Protein AF-E2DSP9-F1 (afdb_monomer_lite)

Secondary structure (DSSP, 8-state):
-THHHHHHHHHTT---GGGGGGEEEE---SS---S-----GGGS-HHHHHHHHHHHT-TT--EEEEEHHHHHHHHTSSTTGGGTT-PPBTT-SS-EEE-SSSEEEEE--TTSHHHHHTT--

Foldseek 3Di:
DLLVVVVVLVVVVVDDPVCVQQEEEDDQDPDDDDDDDPDALVNGDPVSLLVVLCSQPDPSHAEYEYEPVRLVSLCNDPSVVVQVQQDQDPPRSFRWRDDPPNTYGHHHDSVCSVVVVVVVD

pLDDT: mean 71.56, std 12.43, range [41.34, 89.88]

Radius of gyration: 14.78 Å; chains: 1; bounding box: 35×30×37 Å

Sequence (121 aa):
GDGRKYHKEFSKIRLSCKDASRISFIELLHLPTTGRNDLKSSDLDKNHLQYIHKAIFSEHTKAVFISDAVFKLMKKTSIFSWMNDAKQIEGHTLKVFHEKKPLIYKHLHFSTYGKFQAQKT

Organism: Acinetobacter baumannii (NCBI:txid470)

Structure (mmCIF, N/CA/C/O backbone):
data_AF-E2DSP9-F1
#
_entry.id   AF-E2DSP9-F1
#
loop_
_atom_site.group_PDB
_atom_site.id
_atom_site.type_symbol
_atom_site.label_atom_id
_atom_site.label_alt_id
_atom_site.label_comp_id
_atom_site.label_asym_id
_atom_site.label_entity_id
_atom_site.label_seq_id
_atom_site.pdbx_PDB_ins_code
_atom_site.Cartn_x
_atom_site.Cartn_y
_atom_site.Cartn_z
_atom_site.occupancy
_atom_site.B_iso_or_equiv
_atom_site.auth_seq_id
_atom_site.auth_comp_id
_atom_site.auth_asym_id
_atom_site.auth_atom_id
_atom_site.pdbx_PDB_model_num
ATOM 1 N N . GLY A 1 1 ? 21.807 2.459 13.124 1.00 50.78 1 GLY A N 1
ATOM 2 C CA . GLY A 1 1 ? 21.181 1.558 12.144 1.00 50.78 1 GLY A CA 1
ATOM 3 C C . GLY A 1 1 ? 19.796 2.058 11.807 1.00 50.78 1 GLY A C 1
ATOM 4 O O . GLY A 1 1 ? 18.978 2.226 12.710 1.00 50.78 1 GLY A O 1
ATOM 5 N N . ASP A 1 2 ? 19.548 2.315 10.529 1.00 55.50 2 ASP A N 1
ATOM 6 C CA . ASP A 1 2 ? 18.353 3.020 10.046 1.00 55.50 2 ASP A CA 1
ATOM 7 C C . ASP A 1 2 ? 17.047 2.261 10.319 1.00 55.50 2 ASP A C 1
ATOM 9 O O . ASP A 1 2 ? 16.012 2.877 10.576 1.00 55.50 2 ASP A O 1
ATOM 13 N N . GLY A 1 3 ? 17.113 0.929 10.428 1.00 59.34 3 GLY A N 1
ATOM 14 C CA . GLY A 1 3 ? 15.980 0.093 10.836 1.00 59.34 3 GLY A CA 1
ATOM 15 C C . GLY A 1 3 ? 15.391 0.467 12.203 1.00 59.34 3 GLY A C 1
ATOM 16 O O . GLY A 1 3 ? 14.177 0.415 12.377 1.00 59.34 3 GLY A O 1
ATOM 17 N N . ARG A 1 4 ? 16.199 0.941 13.167 1.00 67.69 4 ARG A N 1
ATOM 18 C CA . ARG A 1 4 ? 15.708 1.282 14.520 1.00 67.69 4 ARG A CA 1
ATOM 19 C C . ARG A 1 4 ? 14.688 2.426 14.497 1.00 67.69 4 ARG A C 1
ATOM 21 O O . ARG A 1 4 ? 13.701 2.377 15.224 1.00 67.69 4 ARG A O 1
ATOM 28 N N . LYS A 1 5 ? 14.911 3.449 13.664 1.00 65.12 5 LYS A N 1
ATOM 29 C CA . LYS A 1 5 ? 13.981 4.583 13.530 1.00 65.12 5 LYS A CA 1
ATOM 30 C C . LYS A 1 5 ? 12.694 4.149 12.834 1.00 65.12 5 LYS A C 1
ATOM 32 O O . LYS A 1 5 ? 11.625 4.500 13.312 1.00 65.12 5 LYS A O 1
ATOM 37 N N . TYR A 1 6 ? 12.785 3.342 11.775 1.00 69.81 6 TYR A N 1
ATOM 38 C CA . TYR A 1 6 ? 11.597 2.771 11.138 1.00 69.81 6 TYR A CA 1
ATOM 39 C C . TYR A 1 6 ? 10.758 1.963 12.128 1.00 69.81 6 TYR A C 1
ATOM 41 O O . TYR A 1 6 ? 9.568 2.217 12.245 1.00 69.81 6 TYR A O 1
ATOM 49 N N . HIS A 1 7 ? 11.368 1.052 12.894 1.00 71.88 7 HIS A N 1
ATOM 50 C CA . HIS A 1 7 ? 10.637 0.266 13.891 1.00 71.88 7 HIS A CA 1
ATOM 51 C C . HIS A 1 7 ? 9.998 1.142 14.976 1.00 71.88 7 HIS A C 1
ATOM 53 O O . HIS A 1 7 ? 8.886 0.848 15.407 1.00 71.88 7 HIS A O 1
ATOM 59 N N . LYS A 1 8 ? 10.655 2.241 15.374 1.00 73.06 8 LYS A N 1
ATOM 60 C CA . LYS A 1 8 ? 10.091 3.230 16.305 1.00 73.06 8 LYS A CA 1
ATOM 61 C C . LYS A 1 8 ? 8.888 3.976 15.719 1.00 73.06 8 LYS A C 1
ATOM 63 O O . LYS A 1 8 ? 7.954 4.279 16.450 1.00 73.06 8 LYS A O 1
ATOM 68 N N . GLU A 1 9 ? 8.901 4.283 14.427 1.00 70.94 9 GLU A N 1
ATOM 69 C CA . GLU A 1 9 ? 7.759 4.917 13.764 1.00 70.94 9 GLU A CA 1
ATOM 70 C C . GLU A 1 9 ? 6.633 3.905 13.480 1.00 70.94 9 GLU A C 1
ATOM 72 O O . GLU A 1 9 ? 5.464 4.187 13.719 1.00 70.94 9 GLU A O 1
ATOM 77 N N . PHE A 1 10 ? 6.969 2.688 13.056 1.00 73.62 10 PHE A N 1
ATOM 78 C CA . PHE A 1 10 ? 6.010 1.611 12.812 1.00 73.62 10 PHE A CA 1
ATOM 79 C C . PHE A 1 10 ? 5.268 1.200 14.093 1.00 73.62 10 PHE A C 1
ATOM 81 O O . PHE A 1 10 ? 4.057 0.989 14.063 1.00 73.62 10 PHE A O 1
ATOM 88 N N . SER A 1 11 ? 5.955 1.148 15.241 1.00 75.31 11 SER A N 1
ATOM 89 C CA . SER A 1 11 ? 5.316 0.814 16.522 1.00 75.31 11 SER A CA 1
ATOM 90 C C . SER A 1 11 ? 4.257 1.837 16.954 1.00 75.31 11 SER A C 1
ATOM 92 O O . SER A 1 11 ? 3.307 1.479 17.651 1.00 75.31 11 SER A O 1
ATOM 94 N N . LYS A 1 12 ? 4.344 3.090 16.484 1.00 76.88 12 LYS A N 1
ATOM 95 C CA . LYS A 1 12 ? 3.338 4.130 16.758 1.00 76.88 12 LYS A CA 1
ATOM 96 C C . LYS A 1 12 ? 2.006 3.894 16.038 1.00 76.88 12 LYS A C 1
ATOM 98 O O . LYS A 1 12 ? 1.011 4.483 16.445 1.00 76.88 12 LYS A O 1
ATOM 103 N N . ILE A 1 13 ? 1.951 3.002 15.044 1.00 74.00 13 ILE A N 1
ATOM 104 C CA . ILE A 1 13 ? 0.707 2.610 14.348 1.00 74.00 13 ILE A CA 1
ATOM 105 C C . ILE A 1 13 ? -0.200 1.763 15.272 1.00 74.00 13 ILE A C 1
ATOM 107 O O . ILE A 1 13 ? -1.369 1.549 14.965 1.00 74.00 13 ILE A O 1
ATOM 111 N N . ARG A 1 14 ? 0.306 1.322 16.441 1.00 79.12 14 ARG A N 1
ATOM 112 C CA . ARG A 1 14 ? -0.443 0.574 17.475 1.00 79.12 14 ARG A CA 1
ATOM 113 C C . ARG A 1 14 ? -1.139 -0.688 16.940 1.00 79.12 14 ARG A C 1
ATOM 115 O O . ARG A 1 14 ? -2.212 -1.061 17.408 1.00 79.12 14 ARG A O 1
ATOM 122 N N . LEU A 1 15 ? -0.524 -1.349 15.959 1.00 80.19 15 LEU A N 1
ATOM 123 C CA . LEU A 1 15 ? -0.956 -2.665 15.486 1.00 80.19 15 LEU A CA 1
ATOM 124 C C . LEU A 1 15 ? -0.624 -3.729 16.536 1.00 80.19 15 LEU A C 1
ATOM 126 O O . LEU A 1 15 ? 0.426 -3.669 17.176 1.00 80.19 15 LEU A O 1
ATOM 130 N N . SER A 1 16 ? -1.510 -4.709 16.696 1.00 82.62 16 SER A N 1
ATOM 131 C CA . SER A 1 16 ? -1.329 -5.838 17.615 1.00 82.62 16 SER A CA 1
ATOM 132 C C . SER A 1 16 ? -1.341 -7.174 16.870 1.00 82.62 16 SER A C 1
ATOM 134 O O . SER A 1 16 ? -1.780 -7.245 15.724 1.00 82.62 16 SER A O 1
ATOM 136 N N . CYS A 1 17 ? -0.940 -8.268 17.529 1.00 82.31 17 CYS A N 1
ATOM 137 C CA . CYS A 1 17 ? -1.001 -9.612 16.935 1.00 82.31 17 CYS A CA 1
ATOM 138 C C . CYS A 1 17 ? -2.419 -9.999 16.478 1.00 82.31 17 CYS A C 1
ATOM 140 O O . CYS A 1 17 ? -2.574 -10.753 15.524 1.00 82.31 17 CYS A O 1
ATOM 142 N N . LYS A 1 18 ? -3.460 -9.438 17.110 1.00 85.94 18 LYS A N 1
ATOM 143 C CA . LYS A 1 18 ? -4.866 -9.652 16.729 1.00 85.94 18 LYS A CA 1
ATOM 144 C C . LYS A 1 18 ? -5.211 -9.055 15.361 1.00 85.94 18 LYS A C 1
ATOM 146 O O . LYS A 1 18 ? -6.210 -9.436 14.765 1.00 85.94 18 LYS A O 1
ATOM 151 N N . ASP A 1 19 ? -4.399 -8.123 14.869 1.00 82.06 19 ASP A N 1
ATOM 152 C CA . ASP A 1 19 ? -4.586 -7.475 13.572 1.00 82.06 19 ASP A CA 1
ATOM 153 C C . ASP A 1 19 ? -3.863 -8.204 12.435 1.00 82.06 19 ASP A C 1
ATOM 155 O O . ASP A 1 19 ? -4.055 -7.837 11.279 1.00 82.06 19 ASP A O 1
ATOM 159 N N . ALA A 1 20 ? -3.046 -9.221 12.736 1.00 81.19 20 ALA A N 1
ATOM 160 C CA . ALA A 1 20 ? -2.172 -9.871 11.758 1.00 81.19 20 ALA A CA 1
ATOM 161 C C . ALA A 1 20 ? -2.933 -10.394 10.529 1.00 81.19 20 ALA A C 1
ATOM 163 O O . ALA A 1 20 ? -2.498 -10.170 9.405 1.00 81.19 20 ALA A O 1
ATOM 164 N N . SER A 1 21 ? -4.110 -10.997 10.725 1.00 82.88 21 SER A N 1
ATOM 165 C CA . SER A 1 21 ? -4.960 -11.506 9.636 1.00 82.88 21 SER A CA 1
ATOM 166 C C . SER A 1 21 ? -5.616 -10.413 8.781 1.00 82.88 21 SER A C 1
ATOM 168 O O . SER A 1 21 ? -6.258 -10.717 7.781 1.00 82.88 21 SER A O 1
ATOM 170 N N . ARG A 1 22 ? -5.482 -9.142 9.172 1.00 80.25 22 ARG A N 1
ATOM 171 C CA . ARG A 1 22 ? -6.119 -7.973 8.544 1.00 80.25 22 ARG A CA 1
ATOM 172 C C . ARG A 1 22 ? -5.104 -6.980 7.979 1.00 80.25 22 ARG A C 1
ATOM 174 O O . ARG A 1 22 ? -5.487 -5.885 7.554 1.00 80.25 22 ARG A O 1
ATOM 181 N N . ILE A 1 23 ? -3.822 -7.332 8.039 1.00 78.81 23 ILE A N 1
ATOM 182 C CA . ILE A 1 23 ? -2.707 -6.551 7.515 1.00 78.81 23 ILE A CA 1
ATOM 183 C C . ILE A 1 23 ? -2.236 -7.219 6.229 1.00 78.81 23 ILE A C 1
ATOM 185 O O . ILE A 1 23 ? -1.954 -8.415 6.211 1.00 78.81 23 ILE A O 1
ATOM 189 N N . SER A 1 24 ? -2.105 -6.435 5.164 1.00 77.56 24 SER A N 1
ATOM 190 C CA . SER A 1 24 ? -1.578 -6.923 3.890 1.00 77.56 24 SER A CA 1
ATOM 191 C C . SER A 1 24 ? -0.390 -6.085 3.432 1.00 77.56 24 SER A C 1
ATOM 193 O O . SER A 1 24 ? -0.409 -4.852 3.491 1.00 77.56 24 SER A O 1
ATOM 195 N N . PHE A 1 25 ? 0.642 -6.767 2.945 1.00 77.25 25 PHE A N 1
ATOM 196 C CA . PHE A 1 25 ? 1.750 -6.162 2.213 1.00 77.25 25 PHE A CA 1
ATOM 197 C C . PHE A 1 25 ? 1.523 -6.444 0.735 1.00 77.25 25 PHE A C 1
ATOM 199 O O . PHE A 1 25 ? 1.267 -7.588 0.367 1.00 77.25 25 PHE A O 1
ATOM 206 N N . ILE A 1 26 ? 1.561 -5.404 -0.095 1.00 74.25 26 ILE A N 1
ATOM 207 C CA . ILE A 1 26 ? 1.299 -5.563 -1.526 1.00 74.25 26 ILE A CA 1
ATOM 208 C C . ILE A 1 26 ? 2.604 -5.685 -2.284 1.00 74.25 26 ILE A C 1
ATOM 210 O O . ILE A 1 26 ? 3.443 -4.781 -2.270 1.00 74.25 26 ILE A O 1
ATOM 214 N N . GLU A 1 27 ? 2.685 -6.772 -3.032 1.00 70.69 27 GLU A N 1
ATOM 215 C CA . GLU A 1 27 ? 3.609 -6.964 -4.130 1.00 70.69 27 GLU A CA 1
ATOM 216 C C . GLU A 1 27 ? 2.776 -7.063 -5.415 1.00 70.69 27 GLU A C 1
ATOM 218 O O . GLU A 1 27 ? 1.805 -7.809 -5.469 1.00 70.69 27 GLU A O 1
ATOM 223 N N . LEU A 1 28 ? 3.083 -6.237 -6.422 1.00 64.31 28 LEU A N 1
ATOM 224 C CA . LEU A 1 28 ? 2.318 -6.205 -7.687 1.00 64.31 28 LEU A CA 1
ATOM 225 C C . LEU A 1 28 ? 2.671 -7.337 -8.637 1.00 64.31 28 LEU A C 1
ATOM 227 O O . LEU A 1 28 ? 2.034 -7.509 -9.677 1.00 64.31 28 LEU A O 1
ATOM 231 N N . LEU A 1 29 ? 3.788 -7.989 -8.359 1.00 64.81 29 LEU A N 1
ATOM 232 C CA . LEU A 1 29 ? 4.401 -8.893 -9.291 1.00 64.81 29 LEU A CA 1
ATOM 233 C C . LEU A 1 29 ? 3.792 -10.266 -9.078 1.00 64.81 29 LEU A C 1
ATOM 235 O O . LEU A 1 29 ? 3.995 -10.913 -8.060 1.00 64.81 29 LEU A O 1
ATOM 239 N N . HIS A 1 30 ? 3.077 -10.713 -10.100 1.00 63.44 30 HIS A N 1
ATOM 240 C CA . HIS A 1 30 ? 2.705 -12.109 -10.276 1.00 63.44 30 HIS A CA 1
ATOM 241 C C . HIS A 1 30 ? 3.912 -12.970 -10.704 1.00 63.44 30 HIS A C 1
ATOM 243 O O . HIS A 1 30 ? 3.783 -14.183 -10.838 1.00 63.44 30 HIS A O 1
ATOM 249 N N . LEU A 1 31 ? 5.078 -12.345 -10.928 1.00 55.53 31 LEU A N 1
ATOM 250 C CA . LEU A 1 31 ? 6.312 -12.976 -11.384 1.00 55.53 31 LEU A CA 1
ATOM 251 C C . LEU A 1 31 ? 7.432 -12.781 -10.354 1.00 55.53 31 LEU A C 1
ATOM 253 O O . LEU A 1 31 ? 7.578 -11.683 -9.814 1.00 55.53 31 LEU A O 1
ATOM 257 N N . PRO A 1 32 ? 8.271 -13.798 -10.108 1.00 55.62 32 PRO A N 1
ATOM 258 C CA . PRO A 1 32 ? 9.442 -13.634 -9.263 1.00 55.62 32 PRO A CA 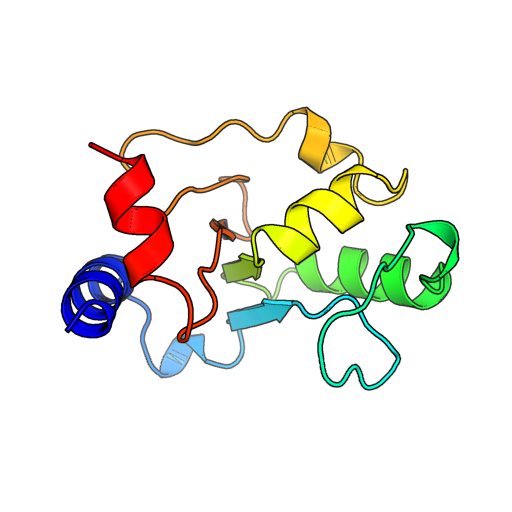1
ATOM 259 C C . PRO A 1 32 ? 10.413 -12.648 -9.919 1.00 55.62 32 PRO A C 1
ATOM 261 O O . PRO A 1 32 ? 10.840 -12.843 -11.055 1.00 55.62 32 PRO A O 1
ATOM 264 N N . THR A 1 33 ? 10.797 -11.599 -9.196 1.00 59.34 33 THR A N 1
ATOM 265 C CA . THR A 1 33 ? 11.835 -10.669 -9.653 1.00 59.34 33 THR A CA 1
ATOM 266 C C . THR A 1 33 ? 13.105 -10.828 -8.840 1.00 59.34 33 THR A C 1
ATOM 268 O O . THR A 1 33 ? 13.072 -10.754 -7.613 1.00 59.34 33 THR A O 1
ATOM 271 N N . THR A 1 34 ? 14.240 -10.984 -9.518 1.00 56.97 34 THR A N 1
ATOM 272 C CA . THR A 1 34 ? 15.576 -10.927 -8.912 1.00 56.97 34 THR A CA 1
ATOM 273 C C . THR A 1 34 ? 16.359 -9.757 -9.508 1.00 56.97 34 THR A C 1
ATOM 275 O O . THR A 1 34 ? 16.205 -9.423 -10.680 1.00 56.97 34 THR A O 1
ATOM 278 N N . GLY A 1 35 ? 17.184 -9.083 -8.702 1.00 59.53 35 GLY A N 1
ATOM 279 C CA . GLY A 1 35 ? 18.031 -7.982 -9.180 1.00 59.53 35 GLY A CA 1
ATOM 280 C C . GLY A 1 35 ? 17.282 -6.693 -9.563 1.00 59.53 35 GLY A C 1
ATOM 281 O O . GLY A 1 35 ? 16.194 -6.405 -9.064 1.00 59.53 35 GLY A O 1
ATOM 282 N N . ARG A 1 36 ? 17.914 -5.861 -10.405 1.00 56.84 36 ARG A N 1
ATOM 283 C CA . ARG A 1 36 ? 17.305 -4.634 -10.950 1.00 56.84 36 ARG A CA 1
ATOM 284 C C . ARG A 1 36 ? 16.466 -4.999 -12.169 1.00 56.84 36 ARG A C 1
ATOM 286 O O . ARG A 1 36 ? 17.015 -5.521 -13.128 1.00 56.84 36 ARG A O 1
ATOM 293 N N . ASN A 1 37 ? 15.185 -4.647 -12.144 1.00 66.06 37 ASN A N 1
ATOM 294 C CA . ASN A 1 37 ? 14.261 -4.870 -13.253 1.00 66.06 37 ASN A CA 1
ATOM 295 C C . ASN A 1 37 ? 13.604 -3.543 -13.655 1.00 66.06 37 ASN A C 1
ATOM 297 O O . ASN A 1 37 ? 13.151 -2.798 -12.783 1.00 66.06 37 ASN A O 1
ATOM 301 N N . ASP A 1 38 ? 13.561 -3.247 -14.957 1.00 71.69 38 ASP A N 1
ATOM 302 C CA . ASP A 1 38 ? 12.884 -2.066 -15.520 1.00 71.69 38 ASP A CA 1
ATOM 303 C C . ASP A 1 38 ? 11.424 -2.397 -15.856 1.00 71.69 38 ASP A C 1
ATOM 305 O O . ASP A 1 38 ? 11.014 -2.436 -17.013 1.00 71.69 38 ASP A O 1
ATOM 309 N N . LEU A 1 39 ? 10.654 -2.721 -14.816 1.00 74.75 39 LEU A N 1
ATOM 310 C CA . LEU A 1 39 ? 9.251 -3.101 -14.957 1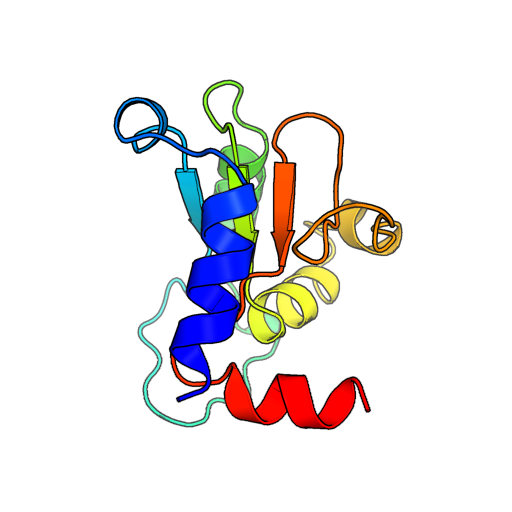.00 74.75 39 LEU A CA 1
ATOM 311 C C . LEU A 1 39 ? 8.411 -1.933 -15.474 1.00 74.75 39 LEU A C 1
ATOM 313 O O . LEU A 1 39 ? 8.411 -0.830 -14.910 1.00 74.75 39 LEU A O 1
ATOM 317 N N . LYS A 1 40 ? 7.625 -2.209 -16.506 1.00 77.06 40 LYS A N 1
ATOM 318 C CA . LYS A 1 40 ? 6.652 -1.295 -17.099 1.00 77.06 40 LYS A CA 1
ATOM 319 C C . LYS A 1 40 ? 5.242 -1.725 -16.714 1.00 77.06 40 LYS A C 1
ATOM 321 O O . LYS A 1 40 ? 4.986 -2.866 -16.347 1.00 77.06 40 LYS A O 1
ATOM 326 N N . SER A 1 41 ? 4.290 -0.799 -16.804 1.00 74.62 41 SER A N 1
ATOM 327 C CA . SER A 1 41 ? 2.879 -1.108 -16.536 1.00 74.62 41 SER A CA 1
ATOM 328 C C . SER A 1 41 ? 2.310 -2.157 -17.497 1.00 74.62 41 SER A C 1
ATOM 330 O O . SER A 1 41 ? 1.388 -2.869 -17.115 1.00 74.62 41 SER A O 1
ATOM 332 N N . SER A 1 42 ? 2.869 -2.274 -18.707 1.00 79.69 42 SER A N 1
ATOM 333 C CA . SER A 1 42 ? 2.547 -3.318 -19.688 1.00 79.69 42 SER A CA 1
ATOM 334 C C . SER A 1 42 ? 2.914 -4.727 -19.229 1.00 79.69 42 SER A C 1
ATOM 336 O O . SER A 1 42 ? 2.320 -5.682 -19.712 1.00 79.69 42 SER A O 1
ATOM 338 N N . ASP A 1 43 ? 3.870 -4.855 -18.309 1.00 79.19 43 ASP A N 1
ATOM 339 C CA . ASP A 1 43 ? 4.373 -6.150 -17.842 1.00 79.19 43 ASP A CA 1
ATOM 340 C C . ASP A 1 43 ? 3.493 -6.722 -16.719 1.00 79.19 43 ASP A C 1
ATOM 342 O O . ASP A 1 43 ? 3.758 -7.800 -16.193 1.00 79.19 43 ASP A O 1
ATOM 346 N N . LEU A 1 44 ? 2.457 -5.984 -16.304 1.00 82.75 44 LEU A N 1
ATOM 347 C CA . LEU A 1 44 ? 1.562 -6.355 -15.218 1.00 82.75 44 LEU A CA 1
ATOM 348 C C . LEU A 1 44 ? 0.297 -7.012 -15.770 1.00 82.75 44 LEU A C 1
ATOM 350 O O . LEU A 1 44 ? -0.390 -6.452 -16.624 1.00 82.75 44 LEU A O 1
ATOM 354 N N . ASP A 1 45 ? -0.059 -8.170 -15.216 1.00 86.38 45 ASP A N 1
ATOM 355 C CA . ASP A 1 45 ? -1.306 -8.840 -15.565 1.00 86.38 45 ASP A CA 1
ATOM 356 C C . ASP A 1 45 ? -2.525 -8.066 -15.039 1.00 86.38 45 ASP A C 1
ATOM 358 O O . ASP A 1 45 ? -2.670 -7.797 -13.843 1.00 86.38 45 ASP A O 1
ATOM 362 N N . LYS A 1 46 ? -3.445 -7.730 -15.944 1.00 87.12 46 LYS A N 1
ATOM 363 C CA . LYS A 1 46 ? -4.623 -6.915 -15.628 1.00 87.12 46 LYS A CA 1
ATOM 364 C C . LYS A 1 46 ? -5.547 -7.600 -14.617 1.00 87.12 46 LYS A C 1
ATOM 366 O O . LYS A 1 46 ? -6.083 -6.921 -13.738 1.00 87.12 46 LYS A O 1
ATOM 371 N N . ASN A 1 47 ? -5.739 -8.915 -14.730 1.00 88.88 47 ASN A N 1
ATOM 372 C CA . ASN A 1 47 ? -6.632 -9.664 -13.842 1.00 88.88 47 ASN A CA 1
ATOM 373 C C . ASN A 1 47 ? -6.066 -9.708 -12.418 1.00 88.88 47 ASN A C 1
ATOM 375 O O . ASN A 1 47 ? -6.793 -9.477 -11.448 1.00 88.88 47 ASN A O 1
ATOM 379 N N . HIS A 1 48 ? -4.757 -9.903 -12.292 1.00 86.75 48 HIS A N 1
ATOM 380 C CA . HIS A 1 48 ? -4.037 -9.830 -11.031 1.00 86.75 48 HIS A CA 1
ATOM 381 C C . HIS A 1 48 ? -4.159 -8.446 -10.381 1.00 86.75 48 HIS A C 1
ATOM 383 O O . HIS A 1 48 ? -4.478 -8.340 -9.196 1.00 86.75 48 HIS A O 1
ATOM 389 N N . LEU A 1 49 ? -4.000 -7.367 -11.155 1.00 88.06 49 LEU A N 1
ATOM 390 C CA . LEU A 1 49 ? -4.179 -6.008 -10.636 1.00 88.06 49 LEU A CA 1
ATOM 391 C C . LEU A 1 49 ? -5.612 -5.748 -10.146 1.00 88.06 49 LEU A C 1
ATOM 393 O O . LEU A 1 49 ? -5.802 -5.109 -9.110 1.00 88.06 49 LEU A O 1
ATOM 397 N N . GLN A 1 50 ? -6.626 -6.265 -10.845 1.00 89.88 50 GLN A N 1
ATOM 398 C CA . GLN A 1 50 ? -8.020 -6.185 -10.394 1.00 89.88 50 GLN A CA 1
ATOM 399 C C . GLN A 1 50 ? -8.265 -6.996 -9.115 1.00 89.88 50 GLN A C 1
ATOM 401 O O . GLN A 1 50 ? -9.006 -6.546 -8.238 1.00 89.88 50 GLN A O 1
ATOM 406 N N . TYR A 1 51 ? -7.636 -8.165 -8.983 1.00 88.81 51 TYR A N 1
ATOM 407 C CA . TYR A 1 51 ? -7.669 -8.951 -7.752 1.00 88.81 51 TYR A CA 1
ATOM 408 C C . TYR A 1 51 ? -7.054 -8.175 -6.578 1.00 88.81 51 TYR A C 1
ATOM 410 O O . TYR A 1 51 ? -7.702 -8.037 -5.539 1.00 88.81 51 TYR A O 1
ATOM 418 N N . ILE A 1 52 ? -5.868 -7.582 -6.763 1.00 87.81 52 ILE A N 1
ATOM 419 C CA . ILE A 1 52 ? -5.228 -6.728 -5.750 1.00 87.81 52 ILE A CA 1
ATOM 420 C C . ILE A 1 52 ? -6.143 -5.561 -5.372 1.00 87.81 52 ILE A C 1
ATOM 422 O O . ILE A 1 52 ? -6.333 -5.293 -4.188 1.00 87.81 52 ILE A O 1
ATOM 426 N N . HIS A 1 53 ? -6.741 -4.883 -6.356 1.00 89.31 53 HIS A N 1
ATOM 427 C CA . HIS A 1 53 ? -7.670 -3.783 -6.099 1.00 89.31 53 HIS A CA 1
ATOM 428 C C . HIS A 1 53 ? -8.832 -4.219 -5.193 1.00 89.31 53 HIS A C 1
ATOM 430 O O . HIS A 1 53 ? -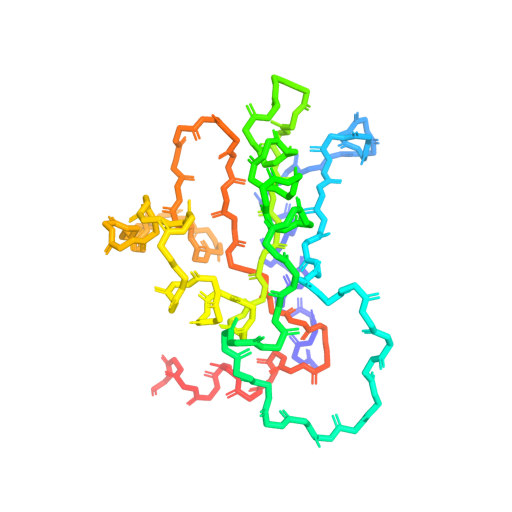9.145 -3.538 -4.217 1.00 89.31 53 HIS A O 1
ATOM 436 N N . LYS A 1 54 ? -9.446 -5.375 -5.473 1.00 88.44 54 LYS A N 1
ATOM 437 C CA . LYS A 1 54 ? -10.516 -5.934 -4.630 1.00 88.44 54 LYS A CA 1
ATOM 438 C C . LYS A 1 54 ? -10.018 -6.292 -3.226 1.00 88.44 54 LYS A C 1
ATOM 440 O O . LYS A 1 54 ? -10.712 -6.009 -2.255 1.00 88.44 54 LYS A O 1
ATOM 445 N N . ALA A 1 55 ? -8.824 -6.872 -3.110 1.00 85.44 55 ALA A N 1
ATOM 446 C CA . ALA A 1 55 ? -8.235 -7.249 -1.826 1.00 85.44 55 ALA A CA 1
ATOM 447 C C . ALA A 1 55 ? -7.911 -6.031 -0.943 1.00 85.44 55 ALA A C 1
ATOM 449 O O . ALA A 1 55 ? -8.140 -6.075 0.267 1.00 85.44 55 ALA A O 1
ATOM 450 N N . ILE A 1 56 ? -7.436 -4.928 -1.542 1.00 84.94 56 ILE A N 1
ATOM 451 C CA . ILE A 1 56 ? -7.233 -3.653 -0.838 1.00 84.94 56 ILE A CA 1
ATOM 452 C C . ILE A 1 56 ? -8.539 -3.251 -0.162 1.00 84.94 56 ILE A C 1
ATOM 454 O O . ILE A 1 56 ? -8.583 -3.156 1.057 1.00 84.94 56 ILE A O 1
ATOM 458 N N . PHE A 1 57 ? -9.615 -3.086 -0.929 1.00 86.31 57 PHE A N 1
ATOM 459 C CA . PHE A 1 57 ? -10.874 -2.533 -0.423 1.00 86.31 57 PHE A CA 1
ATOM 460 C C . PHE A 1 57 ? -11.823 -3.563 0.205 1.00 86.31 57 PHE A C 1
ATOM 462 O O . PHE A 1 57 ? -13.006 -3.274 0.376 1.00 86.31 57 PHE A O 1
ATOM 469 N N . SER A 1 58 ? -11.339 -4.755 0.566 1.00 83.44 58 SER A N 1
ATOM 470 C CA . SER A 1 58 ? -12.167 -5.727 1.283 1.00 83.44 58 SER A CA 1
ATOM 471 C C . SER A 1 58 ? -12.521 -5.217 2.686 1.00 83.44 58 SER A C 1
ATOM 473 O O . SER A 1 58 ? -11.696 -4.591 3.356 1.00 83.44 58 SER A O 1
ATOM 475 N N . GLU A 1 59 ? -13.720 -5.536 3.177 1.00 79.00 59 GLU A N 1
ATOM 476 C CA . GLU A 1 59 ? -14.181 -5.126 4.515 1.00 79.00 59 GLU A CA 1
ATOM 477 C C . GLU A 1 59 ? -13.304 -5.682 5.653 1.00 79.00 59 GLU A C 1
ATOM 479 O O . GLU A 1 59 ? -13.216 -5.113 6.747 1.00 79.00 59 GLU A O 1
ATOM 484 N N . HIS A 1 60 ? -12.612 -6.791 5.394 1.00 81.19 60 HIS A N 1
ATOM 485 C CA . HIS A 1 60 ? -11.720 -7.426 6.357 1.00 81.19 60 HIS A CA 1
ATOM 486 C C . HIS A 1 60 ? -10.364 -6.714 6.466 1.00 81.19 60 HIS A C 1
ATOM 488 O O . HIS A 1 60 ? -9.713 -6.795 7.518 1.00 81.19 60 HIS A O 1
ATOM 494 N N . THR A 1 61 ? -9.968 -5.958 5.439 1.00 80.94 61 THR A N 1
ATOM 495 C CA . THR A 1 61 ? -8.672 -5.279 5.357 1.00 80.94 61 THR A CA 1
ATOM 496 C C . THR A 1 61 ? -8.644 -4.067 6.287 1.00 80.94 61 THR A C 1
ATOM 498 O O . THR A 1 61 ? -9.420 -3.121 6.157 1.00 80.94 61 THR A O 1
ATOM 501 N N . LYS A 1 62 ? -7.733 -4.078 7.266 1.00 79.50 62 LYS A N 1
ATOM 502 C CA . LYS A 1 62 ? -7.554 -2.962 8.211 1.00 79.50 62 LYS A CA 1
ATOM 503 C C . LYS A 1 62 ? -6.488 -1.985 7.726 1.00 79.50 62 LYS A C 1
ATOM 505 O O . LYS A 1 62 ? -6.691 -0.773 7.806 1.00 79.50 62 LYS A O 1
ATOM 510 N N . ALA A 1 63 ? -5.363 -2.513 7.248 1.00 81.19 63 ALA A N 1
ATOM 511 C CA . ALA A 1 63 ? -4.225 -1.721 6.809 1.00 81.19 63 ALA A CA 1
ATOM 512 C C . ALA A 1 63 ? -3.489 -2.390 5.646 1.00 81.19 63 ALA A C 1
ATOM 514 O O . ALA A 1 63 ? -3.275 -3.604 5.645 1.00 81.19 63 ALA A O 1
ATOM 515 N N . VAL A 1 64 ? -3.053 -1.571 4.694 1.00 82.44 64 VAL A N 1
ATOM 516 C CA . VAL A 1 64 ? -2.295 -1.994 3.519 1.00 82.44 64 VAL A CA 1
ATOM 517 C C . VAL A 1 64 ? -0.973 -1.245 3.472 1.00 82.44 64 VAL A C 1
ATOM 519 O O . VAL A 1 64 ? -0.929 -0.030 3.653 1.00 82.44 64 VAL A O 1
ATOM 522 N N . PHE A 1 65 ? 0.106 -1.968 3.200 1.00 80.38 65 PHE A N 1
ATOM 523 C CA . PHE A 1 65 ? 1.462 -1.440 3.128 1.00 80.38 65 PHE A CA 1
ATOM 524 C C . PHE A 1 65 ? 2.001 -1.545 1.697 1.00 80.38 65 PHE A C 1
ATOM 526 O O . PHE A 1 65 ? 2.117 -2.643 1.154 1.00 80.38 65 PHE A O 1
ATOM 533 N N . ILE A 1 66 ? 2.338 -0.398 1.097 1.00 78.50 66 ILE A N 1
ATOM 534 C CA . ILE A 1 66 ? 2.730 -0.284 -0.316 1.00 78.50 66 ILE A CA 1
ATOM 535 C C . ILE A 1 66 ? 4.108 0.371 -0.455 1.00 78.50 66 ILE A C 1
ATOM 537 O O . ILE A 1 66 ? 4.308 1.491 0.015 1.00 78.50 66 ILE A O 1
ATOM 541 N N . SER A 1 67 ? 5.058 -0.287 -1.127 1.00 75.31 67 SER A N 1
ATOM 542 C CA . SER A 1 67 ? 6.387 0.297 -1.373 1.00 75.31 67 SER A CA 1
ATOM 543 C C . SER A 1 67 ? 6.348 1.487 -2.343 1.00 75.31 67 SER A C 1
ATOM 545 O O . SER A 1 67 ? 5.438 1.595 -3.155 1.00 75.31 67 SER A O 1
ATOM 547 N N . ASP A 1 68 ? 7.335 2.393 -2.307 1.00 75.06 68 ASP A N 1
ATOM 548 C CA . ASP A 1 68 ? 7.379 3.533 -3.248 1.00 75.06 68 ASP A CA 1
ATOM 549 C C . ASP A 1 68 ? 7.443 3.096 -4.720 1.00 75.06 68 ASP A C 1
ATOM 551 O O . ASP A 1 68 ? 6.786 3.688 -5.575 1.00 75.06 68 ASP A O 1
ATOM 555 N N . ALA A 1 69 ? 8.217 2.047 -5.011 1.00 74.75 69 ALA A N 1
ATOM 556 C CA . ALA A 1 69 ? 8.340 1.500 -6.359 1.00 74.75 69 ALA A CA 1
ATOM 557 C C . ALA A 1 69 ? 7.003 0.918 -6.835 1.00 74.75 69 ALA A C 1
ATOM 559 O O . ALA A 1 69 ? 6.536 1.249 -7.924 1.00 74.75 69 ALA A O 1
ATOM 560 N N . VAL A 1 70 ? 6.349 0.132 -5.974 1.00 78.62 70 VAL A N 1
ATOM 561 C CA . VAL A 1 70 ? 5.008 -0.398 -6.230 1.00 78.62 70 VAL A CA 1
ATOM 562 C C . VAL A 1 70 ? 4.008 0.739 -6.429 1.00 78.62 70 VAL A C 1
ATOM 564 O O . VAL A 1 70 ? 3.290 0.743 -7.420 1.00 78.62 70 VAL A O 1
ATOM 567 N N . PHE A 1 71 ? 3.994 1.744 -5.552 1.00 79.44 71 PHE A N 1
ATOM 568 C CA . PHE A 1 71 ? 3.086 2.888 -5.649 1.00 79.44 71 PHE A CA 1
ATOM 569 C C . PHE A 1 71 ? 3.211 3.595 -7.005 1.00 79.44 71 PHE A C 1
ATOM 571 O O . PHE A 1 71 ? 2.210 3.877 -7.664 1.00 79.44 71 PHE A O 1
ATOM 578 N N . LYS A 1 72 ? 4.448 3.850 -7.452 1.00 79.50 72 LYS A N 1
ATOM 579 C CA . LYS A 1 72 ? 4.726 4.467 -8.756 1.00 79.50 72 LYS A CA 1
ATOM 580 C C . LYS A 1 72 ? 4.234 3.607 -9.919 1.00 79.50 72 LYS A C 1
ATOM 582 O O . LYS A 1 72 ? 3.720 4.163 -10.885 1.00 79.50 72 LYS A O 1
ATOM 587 N N . LEU A 1 73 ? 4.377 2.284 -9.834 1.00 81.06 73 LEU A N 1
ATOM 588 C CA . LEU A 1 73 ? 3.856 1.359 -10.841 1.00 81.06 73 LEU A CA 1
ATOM 589 C C . LEU A 1 73 ? 2.324 1.345 -10.852 1.00 81.06 73 LEU A C 1
ATOM 591 O O . LEU A 1 73 ? 1.743 1.528 -11.917 1.00 81.06 73 LEU A O 1
ATOM 595 N N . MET A 1 74 ? 1.674 1.235 -9.688 1.00 84.12 74 MET A N 1
ATOM 596 C CA . MET A 1 74 ? 0.209 1.275 -9.563 1.00 84.12 74 MET A CA 1
ATOM 597 C C . MET A 1 74 ? -0.373 2.545 -10.180 1.00 84.12 74 MET A C 1
ATOM 599 O O . MET A 1 74 ? -1.322 2.466 -10.959 1.00 84.12 74 MET A O 1
ATOM 603 N N . LYS A 1 75 ? 0.238 3.702 -9.894 1.00 84.75 75 LYS A N 1
ATOM 604 C CA . LYS A 1 75 ? -0.197 5.009 -10.404 1.00 84.75 75 LYS A CA 1
ATOM 605 C C . LYS A 1 75 ? -0.105 5.129 -11.932 1.00 84.75 75 LYS A C 1
ATOM 607 O O . LYS A 1 75 ? -0.853 5.892 -12.530 1.00 84.75 75 LYS A O 1
ATOM 612 N N . LYS A 1 76 ? 0.790 4.373 -12.581 1.00 85.06 76 LYS A N 1
ATOM 613 C CA . LYS A 1 76 ? 0.877 4.305 -14.053 1.00 85.06 76 LYS A CA 1
ATOM 614 C C . LYS A 1 76 ? -0.223 3.440 -14.680 1.00 85.06 76 LYS A C 1
ATOM 616 O O . LYS A 1 76 ? -0.336 3.408 -15.902 1.00 85.06 76 LYS A O 1
ATOM 621 N N . THR A 1 77 ? -1.008 2.723 -13.878 1.00 83.19 77 THR A N 1
ATOM 622 C CA . THR A 1 77 ? -2.140 1.919 -14.353 1.00 83.19 77 THR A CA 1
ATOM 623 C C . THR A 1 77 ? -3.449 2.684 -14.168 1.00 83.19 77 THR A C 1
ATOM 625 O O . THR A 1 77 ? -3.607 3.442 -13.213 1.00 83.19 77 THR A O 1
ATOM 628 N N . SER A 1 78 ? -4.428 2.450 -15.041 1.00 86.12 78 SER A N 1
ATOM 629 C CA . SER A 1 78 ? -5.763 3.046 -14.899 1.00 86.12 78 SER A CA 1
ATOM 630 C C . SER A 1 78 ? -6.605 2.409 -13.784 1.00 86.12 78 SER A C 1
ATOM 632 O O . SER A 1 78 ? -7.582 3.008 -13.346 1.00 86.12 78 SER A O 1
ATOM 634 N N . ILE A 1 79 ? -6.230 1.216 -13.303 1.00 88.56 79 ILE A N 1
ATOM 635 C CA . ILE A 1 79 ? -6.977 0.446 -12.292 1.00 88.56 79 ILE A CA 1
ATOM 636 C C . ILE A 1 79 ? -6.953 1.136 -10.928 1.00 88.56 79 ILE A C 1
ATOM 638 O O . ILE A 1 79 ? -7.940 1.099 -10.200 1.00 88.56 79 ILE A O 1
ATOM 642 N N . PHE A 1 80 ? -5.842 1.785 -10.582 1.00 87.50 80 PHE A N 1
ATOM 643 C CA . PHE A 1 80 ? -5.685 2.469 -9.300 1.00 87.50 80 PHE A CA 1
ATOM 644 C C . PHE A 1 80 ? -5.806 3.988 -9.447 1.00 87.50 80 PHE A C 1
ATOM 646 O O . PHE A 1 80 ? -5.054 4.741 -8.832 1.00 87.50 80 PHE A O 1
ATOM 653 N N . SER A 1 81 ? -6.753 4.456 -10.264 1.00 83.56 81 SER A N 1
ATOM 654 C CA . SER A 1 81 ? -6.984 5.888 -10.509 1.00 83.56 81 SER A CA 1
ATOM 655 C C . SER A 1 81 ? -7.217 6.695 -9.226 1.00 83.56 81 SER A C 1
ATOM 657 O O . SER A 1 81 ? -6.783 7.842 -9.148 1.00 83.56 81 SER A O 1
ATOM 659 N N . TRP A 1 82 ? -7.788 6.076 -8.186 1.00 79.38 82 TRP A N 1
ATOM 660 C CA . TRP A 1 82 ? -7.953 6.661 -6.848 1.00 79.38 82 TRP A CA 1
ATOM 661 C C . TRP A 1 82 ? -6.628 7.110 -6.201 1.00 79.38 82 TRP A C 1
ATOM 663 O O . TRP A 1 82 ? -6.630 7.951 -5.303 1.00 79.38 82 TRP A O 1
ATOM 673 N N . MET A 1 83 ? -5.483 6.585 -6.653 1.00 80.81 83 MET A N 1
ATOM 674 C CA . MET A 1 83 ? -4.152 6.977 -6.175 1.00 80.81 83 MET A CA 1
ATOM 675 C C . MET A 1 83 ? -3.667 8.307 -6.762 1.00 80.81 83 MET A C 1
ATOM 677 O O . MET A 1 83 ? -2.686 8.865 -6.268 1.00 80.81 83 MET A O 1
ATOM 681 N N . ASN A 1 84 ? -4.308 8.827 -7.812 1.00 76.25 84 ASN A N 1
ATOM 682 C CA . ASN A 1 84 ? -3.927 10.113 -8.400 1.00 76.25 84 ASN A CA 1
ATOM 683 C C . ASN A 1 84 ? -4.212 11.278 -7.451 1.00 76.25 84 ASN A C 1
ATOM 685 O O . ASN A 1 84 ? -3.391 12.192 -7.362 1.00 76.25 84 ASN A O 1
ATOM 689 N N . ASP A 1 85 ? -5.294 11.167 -6.681 1.00 68.62 85 ASP A N 1
ATOM 690 C CA . ASP A 1 85 ? -5.719 12.149 -5.682 1.00 68.62 85 ASP A CA 1
ATOM 691 C C . ASP A 1 85 ? -5.186 11.840 -4.275 1.00 68.62 85 ASP A C 1
ATOM 693 O O . ASP A 1 85 ? -5.507 12.537 -3.310 1.00 68.62 85 ASP A O 1
ATOM 697 N N . ALA A 1 86 ? -4.361 10.795 -4.138 1.00 67.00 86 ALA A N 1
ATOM 698 C CA . ALA A 1 86 ? -3.774 10.406 -2.866 1.00 67.00 86 ALA A CA 1
ATOM 699 C C . ALA A 1 86 ? -2.805 11.486 -2.370 1.00 67.00 86 ALA A C 1
ATOM 701 O O . ALA A 1 86 ? -1.654 11.581 -2.808 1.00 67.00 86 ALA A O 1
ATOM 702 N N . LYS A 1 87 ? -3.269 12.301 -1.424 1.00 63.38 87 LYS A N 1
ATOM 703 C CA . LYS A 1 87 ? -2.438 13.285 -0.731 1.00 63.38 87 LYS A CA 1
ATOM 704 C C . LYS A 1 87 ? -1.711 12.614 0.423 1.00 63.38 87 LYS A C 1
ATOM 706 O O . LYS A 1 87 ? -2.261 11.748 1.097 1.00 63.38 87 LYS A O 1
ATOM 711 N N . GLN A 1 88 ? -0.468 13.033 0.653 1.00 63.34 88 GLN A N 1
ATOM 712 C CA . GLN A 1 88 ? 0.227 12.688 1.885 1.00 63.34 88 GLN A CA 1
ATOM 713 C C . GLN A 1 88 ? -0.527 13.353 3.036 1.00 63.34 88 GLN A C 1
ATOM 715 O O . GLN A 1 88 ? -0.620 14.576 3.079 1.00 63.34 88 GLN A O 1
ATOM 720 N N . ILE A 1 89 ? -1.066 12.549 3.943 1.00 63.44 89 ILE A N 1
ATOM 721 C CA . ILE A 1 89 ? -1.798 13.075 5.093 1.00 63.44 89 ILE A CA 1
ATOM 722 C C . ILE A 1 89 ? -0.799 13.450 6.189 1.00 63.44 89 ILE A C 1
ATOM 724 O O . ILE A 1 89 ? 0.053 12.642 6.574 1.00 63.44 89 ILE A O 1
ATOM 728 N N . GLU A 1 90 ? -0.870 14.697 6.649 1.00 53.34 90 GLU A N 1
ATOM 729 C CA . GLU A 1 90 ? -0.061 15.204 7.758 1.00 53.34 90 GLU A CA 1
ATOM 730 C C . GLU A 1 90 ? -0.535 14.620 9.099 1.00 53.34 90 GLU A C 1
ATOM 732 O O . GLU A 1 90 ? -1.665 14.163 9.233 1.00 53.34 90 GLU A O 1
ATOM 737 N N . GLY A 1 91 ? 0.348 14.564 10.099 1.00 53.38 91 GLY A N 1
ATOM 738 C CA . GLY A 1 91 ? 0.025 14.005 11.422 1.00 53.38 91 GLY A CA 1
ATOM 739 C C . GLY A 1 91 ? 0.143 12.479 11.542 1.00 53.38 91 GLY A C 1
ATOM 740 O O . GLY A 1 91 ? 0.187 11.961 12.658 1.00 53.38 91 GLY A O 1
ATOM 741 N N . HIS A 1 92 ? 0.297 11.750 10.431 1.00 54.84 92 HIS A N 1
ATOM 742 C CA . HIS A 1 92 ? 0.609 10.319 10.463 1.00 54.84 92 HIS A CA 1
ATOM 743 C C . HIS A 1 92 ? 2.109 10.051 10.483 1.00 54.84 92 HIS A C 1
ATOM 745 O O . HIS A 1 92 ? 2.915 10.695 9.812 1.00 54.84 92 HIS A O 1
ATOM 751 N N . THR A 1 93 ? 2.487 9.040 11.258 1.00 56.66 93 THR A N 1
ATOM 752 C CA . THR A 1 93 ? 3.885 8.663 11.477 1.00 56.66 93 THR A CA 1
ATOM 753 C C . THR A 1 93 ? 4.554 8.080 10.219 1.00 56.66 93 THR A C 1
ATOM 755 O O . THR A 1 93 ? 5.748 8.273 9.981 1.00 56.66 93 THR A O 1
ATOM 758 N N . LEU A 1 94 ? 3.773 7.401 9.373 1.00 60.97 94 LEU A N 1
ATOM 759 C CA . LEU A 1 94 ? 4.158 6.994 8.020 1.00 60.97 94 LEU A CA 1
ATOM 760 C C . LEU A 1 94 ? 3.386 7.831 6.997 1.00 60.97 94 LEU A C 1
ATOM 762 O O . LEU A 1 94 ? 2.301 8.317 7.294 1.00 60.97 94 LEU A O 1
ATOM 766 N N . LYS A 1 95 ? 3.916 7.979 5.775 1.00 64.38 95 LYS A N 1
ATOM 767 C CA . LYS A 1 95 ? 3.183 8.666 4.699 1.00 64.38 95 LYS A CA 1
ATOM 768 C C . LYS A 1 95 ? 1.914 7.862 4.387 1.00 64.38 95 LYS A C 1
ATOM 770 O O . LYS A 1 95 ? 2.023 6.743 3.892 1.00 64.38 95 LYS A O 1
ATOM 775 N N . VAL A 1 96 ? 0.744 8.410 4.703 1.00 62.94 96 VAL A N 1
ATOM 776 C CA . VAL A 1 96 ? -0.564 7.806 4.407 1.00 62.94 96 VAL A CA 1
ATOM 777 C C . VAL A 1 96 ? -1.085 8.379 3.096 1.00 62.94 96 VAL A C 1
ATOM 779 O O . VAL A 1 96 ? -0.950 9.578 2.862 1.00 62.94 96 VAL A O 1
ATOM 782 N N . PHE A 1 97 ? -1.641 7.513 2.250 1.00 65.38 97 PHE A N 1
ATOM 783 C CA . PHE A 1 97 ? -2.190 7.858 0.934 1.00 65.38 97 PHE A CA 1
ATOM 784 C C . PHE A 1 97 ? -3.723 7.780 0.881 1.00 65.38 97 PHE A C 1
ATOM 786 O O . PHE A 1 97 ? -4.329 8.301 -0.052 1.00 65.38 97 PHE A O 1
ATOM 793 N N . HIS A 1 98 ? -4.353 7.127 1.863 1.00 62.84 98 HIS A N 1
ATOM 794 C CA . HIS A 1 98 ? -5.804 6.979 1.956 1.00 62.84 98 HIS A CA 1
ATOM 795 C C . HIS A 1 98 ? -6.234 6.796 3.420 1.00 62.84 98 HIS A C 1
ATOM 797 O O . HIS A 1 98 ? -5.698 5.926 4.110 1.00 62.84 98 HIS A O 1
ATOM 803 N N . GLU A 1 99 ? -7.171 7.626 3.890 1.00 60.34 99 GLU A N 1
ATOM 804 C CA . GLU A 1 99 ? -7.616 7.658 5.297 1.00 60.34 99 GLU A CA 1
ATOM 805 C C . GLU A 1 99 ? -8.963 6.971 5.551 1.00 60.34 99 GLU A C 1
ATOM 807 O O . GLU A 1 99 ? -9.267 6.598 6.685 1.00 60.34 99 GLU A O 1
ATOM 812 N N . LYS A 1 100 ? -9.783 6.779 4.512 1.00 64.75 100 LYS A N 1
ATOM 813 C CA . LYS A 1 100 ? -11.013 5.989 4.640 1.00 64.75 100 LYS A CA 1
ATOM 814 C C . LYS A 1 100 ? -10.624 4.514 4.625 1.00 64.75 100 LYS A C 1
ATOM 816 O O . LYS A 1 100 ? -9.747 4.132 3.871 1.00 64.75 100 LYS A O 1
ATOM 821 N N . LYS A 1 101 ? -11.213 3.694 5.501 1.00 62.59 101 LYS A N 1
ATOM 822 C CA . LYS A 1 101 ? -10.833 2.276 5.647 1.00 62.59 101 LYS A CA 1
ATOM 823 C C . LYS A 1 101 ? -10.826 1.561 4.277 1.00 62.59 101 LYS A C 1
ATOM 825 O O . LYS A 1 101 ? -11.809 1.710 3.553 1.00 62.59 101 LYS A O 1
ATOM 830 N N . PRO A 1 102 ? -9.776 0.777 3.952 1.00 69.69 102 PRO A N 1
ATOM 831 C CA . PRO A 1 102 ? -8.584 0.482 4.764 1.00 69.69 102 PRO A CA 1
ATOM 832 C C . PRO A 1 102 ? -7.576 1.646 4.828 1.00 69.69 102 PRO A C 1
ATOM 834 O O . PRO A 1 102 ? -7.460 2.440 3.901 1.00 69.69 102 PRO A O 1
ATOM 837 N N . LEU A 1 103 ? -6.767 1.708 5.891 1.00 76.50 103 LEU A N 1
ATOM 838 C CA . LEU A 1 103 ? -5.647 2.658 5.940 1.00 76.50 103 LEU A CA 1
ATOM 839 C C . LEU A 1 103 ? -4.530 2.201 4.994 1.00 76.50 103 LEU A C 1
ATOM 841 O O . LEU A 1 103 ? -4.029 1.083 5.124 1.00 76.50 103 LEU A O 1
ATOM 845 N N . ILE A 1 104 ? -4.119 3.059 4.059 1.00 78.31 104 ILE A N 1
ATOM 846 C CA . ILE A 1 104 ? -3.085 2.718 3.070 1.00 78.31 104 ILE A CA 1
ATOM 847 C C . ILE A 1 104 ? -1.803 3.489 3.375 1.00 78.31 104 ILE A C 1
ATOM 849 O O . ILE A 1 104 ? -1.714 4.707 3.186 1.00 78.31 104 ILE A O 1
ATOM 853 N N . TYR A 1 105 ? -0.796 2.754 3.834 1.00 74.81 105 TYR A N 1
ATOM 854 C CA . TYR A 1 105 ? 0.503 3.265 4.238 1.00 74.81 105 TYR A CA 1
ATOM 855 C C . TYR A 1 105 ? 1.540 3.086 3.137 1.00 74.81 105 TYR A C 1
ATOM 857 O O . TYR A 1 105 ? 1.689 2.011 2.549 1.00 74.81 105 TYR A O 1
ATOM 865 N N . LYS A 1 106 ? 2.367 4.112 2.947 1.00 70.69 106 LYS A N 1
ATOM 866 C CA . LYS A 1 106 ? 3.648 3.956 2.269 1.00 70.69 106 LYS A CA 1
ATOM 867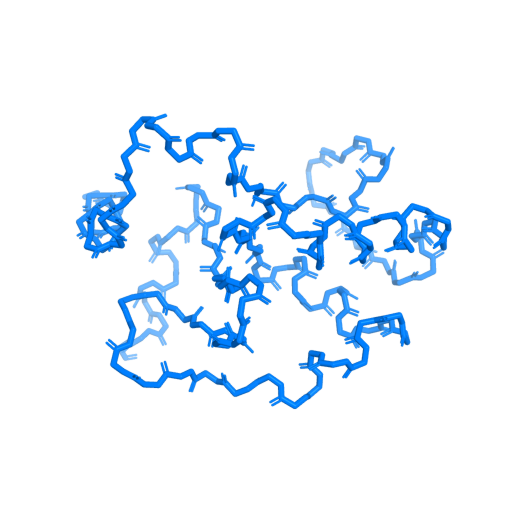 C C . LYS A 1 106 ? 4.573 3.109 3.135 1.00 70.69 106 LYS A C 1
ATOM 869 O O . LYS A 1 106 ? 5.037 3.546 4.189 1.00 70.69 106 LYS A O 1
ATOM 874 N N . HIS A 1 107 ? 4.868 1.912 2.667 1.00 69.38 107 HIS A N 1
ATOM 875 C CA . HIS A 1 107 ? 5.861 1.027 3.240 1.00 69.38 107 HIS A CA 1
ATOM 876 C C . HIS A 1 107 ? 7.241 1.355 2.669 1.00 69.38 107 HIS A C 1
ATOM 878 O O . HIS A 1 107 ? 7.403 1.605 1.477 1.00 69.38 107 HIS A O 1
ATOM 884 N N . LEU A 1 108 ? 8.269 1.347 3.508 1.00 58.84 108 LEU A N 1
ATOM 885 C CA . LEU A 1 108 ? 9.654 1.391 3.049 1.00 58.84 108 LEU A CA 1
ATOM 886 C C . LEU A 1 108 ? 10.203 -0.015 3.214 1.00 58.84 108 LEU A C 1
ATOM 888 O O . LEU A 1 108 ? 10.283 -0.500 4.336 1.00 58.84 108 LEU A O 1
ATOM 892 N N . HIS A 1 109 ? 10.540 -0.666 2.097 1.00 56.91 109 HIS A N 1
ATOM 893 C CA . HIS A 1 109 ? 11.136 -1.997 2.129 1.00 56.91 109 HIS A CA 1
ATOM 894 C C . HIS A 1 109 ? 12.342 -1.975 3.076 1.00 56.91 109 HIS A C 1
ATOM 896 O O . HIS A 1 109 ? 13.184 -1.068 2.984 1.00 56.91 109 HIS A O 1
ATOM 902 N N . PHE A 1 110 ? 12.392 -2.943 3.995 1.00 49.72 110 PHE A N 1
ATOM 903 C CA . PHE A 1 110 ? 13.268 -2.958 5.171 1.00 49.72 110 PHE A CA 1
ATOM 904 C C . PHE A 1 110 ? 14.759 -2.728 4.851 1.00 49.72 110 PHE A C 1
ATOM 906 O O . PHE A 1 110 ? 15.487 -2.189 5.682 1.00 49.72 110 PHE A O 1
ATOM 913 N N . SER A 1 111 ? 15.210 -3.039 3.630 1.00 43.78 111 SER A N 1
ATOM 914 C CA . SER A 1 111 ? 16.595 -2.843 3.172 1.00 43.78 111 SER A CA 1
ATOM 915 C C . SER A 1 111 ? 16.947 -1.427 2.673 1.00 43.78 111 SER A C 1
ATOM 917 O O . SER A 1 111 ? 18.096 -1.179 2.314 1.00 43.78 111 SER A O 1
ATOM 919 N N . THR A 1 112 ? 16.003 -0.477 2.646 1.00 47.31 112 THR A N 1
ATOM 920 C CA . THR A 1 112 ? 16.182 0.825 1.951 1.00 47.31 112 THR A CA 1
ATOM 921 C C . THR A 1 112 ? 15.954 2.071 2.811 1.00 47.31 112 THR A C 1
ATOM 923 O O . THR A 1 112 ? 16.155 3.187 2.328 1.00 47.31 112 THR A O 1
ATOM 926 N N . TYR A 1 113 ? 15.573 1.920 4.084 1.00 48.72 113 TYR A N 1
ATOM 927 C CA . TYR A 1 113 ? 15.153 3.047 4.933 1.00 48.72 113 TYR A CA 1
ATOM 928 C C . TYR A 1 113 ? 16.242 4.123 5.127 1.00 48.72 113 TYR A C 1
ATOM 930 O O . TYR A 1 113 ? 15.931 5.314 5.113 1.00 48.72 113 TYR A O 1
ATOM 938 N N . GLY A 1 114 ? 17.519 3.731 5.219 1.00 49.72 114 GLY A N 1
ATOM 939 C CA . GLY A 1 114 ? 18.641 4.666 5.385 1.00 49.72 114 GLY A CA 1
ATOM 940 C C . GLY A 1 114 ? 18.790 5.683 4.258 1.00 49.72 114 GLY A C 1
ATOM 941 O O . GLY A 1 114 ? 18.965 6.874 4.504 1.00 49.72 114 GLY A O 1
ATOM 942 N N . LYS A 1 115 ? 18.606 5.241 3.010 1.00 51.06 115 LYS A N 1
ATOM 943 C CA . LYS A 1 115 ? 18.693 6.112 1.828 1.00 51.06 115 LYS A CA 1
ATOM 944 C C . LYS A 1 115 ? 17.546 7.127 1.758 1.00 51.06 115 LYS A C 1
ATOM 946 O O . LYS A 1 115 ? 17.726 8.209 1.216 1.00 51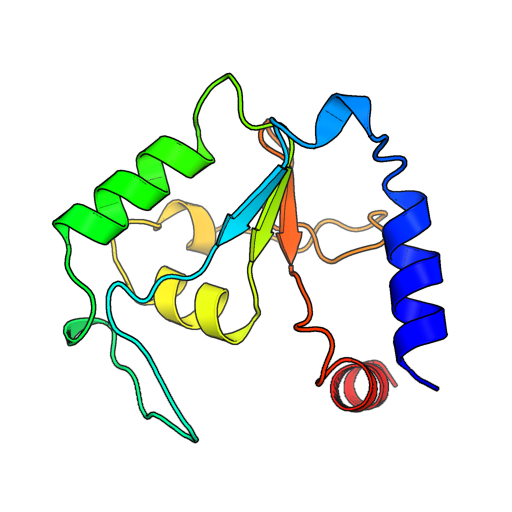.06 115 LYS A O 1
ATOM 951 N N . PHE A 1 116 ? 16.379 6.796 2.316 1.00 50.62 116 PHE A N 1
ATOM 952 C CA . PHE A 1 116 ? 15.209 7.680 2.319 1.00 50.62 116 PHE A CA 1
ATOM 953 C C . PHE A 1 116 ? 15.274 8.741 3.427 1.00 50.62 116 PHE A C 1
ATOM 955 O O . PHE A 1 116 ? 14.727 9.829 3.267 1.00 50.62 116 PHE A O 1
ATOM 962 N N . GLN A 1 117 ? 15.956 8.459 4.544 1.00 51.94 117 GLN A N 1
ATOM 963 C CA . GLN A 1 117 ? 16.176 9.458 5.595 1.00 51.94 117 GLN A CA 1
ATOM 964 C C . GLN A 1 117 ? 17.045 10.626 5.107 1.00 51.94 117 GLN A C 1
ATOM 966 O O . GLN A 1 117 ? 16.728 11.767 5.425 1.00 51.94 117 GLN A O 1
ATOM 971 N N . ALA A 1 118 ? 18.061 10.354 4.287 1.00 53.06 118 ALA A N 1
ATOM 972 C CA . ALA A 1 118 ? 18.911 11.383 3.685 1.00 53.06 118 ALA A CA 1
ATOM 973 C C . ALA A 1 118 ? 18.163 12.335 2.725 1.00 53.06 118 ALA A C 1
ATOM 975 O O . ALA A 1 118 ? 18.676 13.395 2.402 1.0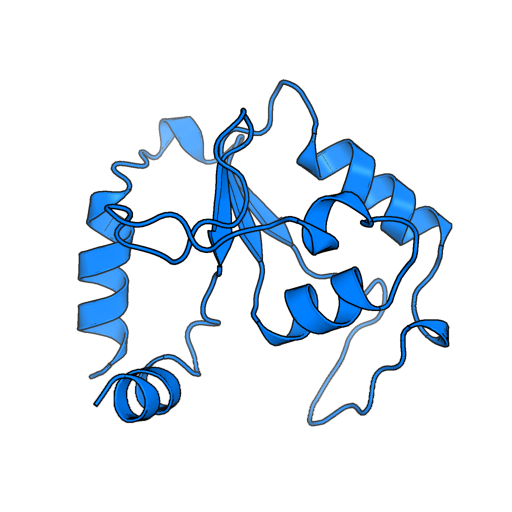0 53.06 118 ALA A O 1
ATOM 976 N N . GLN A 1 119 ? 16.951 11.977 2.278 1.00 49.53 119 GLN A N 1
ATOM 977 C CA . GLN A 1 119 ? 16.105 12.811 1.408 1.00 49.53 119 GLN A CA 1
ATOM 978 C C . GLN A 1 119 ? 15.086 13.664 2.185 1.00 49.53 119 GLN A C 1
ATOM 980 O O . GLN A 1 119 ? 14.300 14.384 1.575 1.00 49.53 119 GLN A O 1
ATOM 985 N N . LYS A 1 120 ? 15.020 13.521 3.517 1.00 50.03 120 LYS A N 1
ATOM 986 C CA . LYS A 1 120 ? 14.147 14.324 4.393 1.00 50.03 120 LYS A CA 1
ATOM 987 C C . LYS A 1 120 ? 14.878 15.498 5.063 1.00 50.03 120 LYS A C 1
ATOM 989 O O . LYS A 1 120 ? 14.225 16.249 5.782 1.00 50.03 120 LYS A O 1
ATOM 994 N N . THR A 1 121 ? 16.194 15.584 4.890 1.00 41.34 121 THR A N 1
ATOM 995 C CA . THR A 1 121 ? 17.063 16.690 5.320 1.00 41.34 121 THR A CA 1
ATOM 996 C C . THR A 1 121 ? 17.236 17.702 4.211 1.00 41.34 121 THR A C 1
ATOM 998 O O . THR A 1 121 ? 17.358 17.246 3.052 1.00 41.34 121 THR A O 1
#